Protein AF-D7IIS0-F1 (afdb_monomer)

Nearest PDB structures (foldseek):
  1trr-assembly1_A  TM=5.572E-01  e=1.998E+00  Escherichia coli
  4yif-assembly2_D  TM=3.523E-01  e=2.969E+00  Mycobacterium tuberculosis H37Rv
  1lnw-assembly2_C  TM=5.924E-01  e=9.743E+00  Pseudomonas aeruginosa

Sequence (85 aa):
MKYSKKKYNYYSDDERMSYIREYLSSPESKSEFCKRHGFCAKLLTYWLNKYQIEDKDMGRSSKPVNSDAIDSSISELQKELSLLR

Solvent-accessible surface area (backbone atoms only — not comparable to full-atom values): 5431 Å² total; per-residue (Å²): 136,83,83,75,74,75,83,87,58,97,63,55,73,67,56,51,53,49,53,52,54,49,52,72,71,44,93,60,52,65,64,57,49,20,63,75,73,74,50,57,53,67,59,53,51,49,50,30,59,74,70,72,46,84,55,75,77,63,67,74,71,60,74,75,83,63,61,73,62,50,55,51,54,52,53,52,53,53,51,55,59,62,74,75,111

Foldseek 3Di:
DDPPPPPPDPDDPVRLVVLLVCQVVDPDDLCVSCVVVVHDSVVNVVSCVVVVHDDPVVVVPCPPDDPPPVVVVVVVVVVVVVVVD

Structure (mmCIF, N/CA/C/O backbone):
data_AF-D7IIS0-F1
#
_entry.id   AF-D7IIS0-F1
#
loop_
_atom_site.group_PDB
_atom_site.id
_atom_site.type_symbol
_atom_site.label_atom_id
_atom_site.label_alt_id
_atom_site.label_comp_id
_atom_site.label_asym_id
_atom_site.label_entity_id
_atom_site.label_seq_id
_atom_site.pdbx_PDB_ins_code
_atom_site.Cartn_x
_atom_site.Cartn_y
_atom_site.Cartn_z
_atom_site.occupancy
_atom_site.B_iso_or_equiv
_atom_site.auth_seq_id
_atom_site.auth_comp_id
_atom_site.auth_asym_id
_atom_site.auth_atom_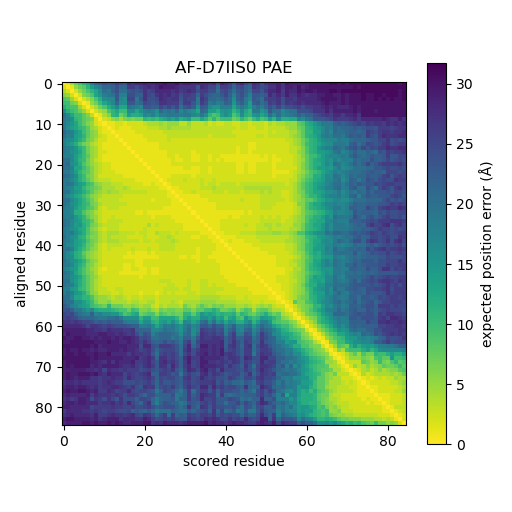id
_atom_site.pdbx_PDB_model_num
ATOM 1 N N . MET A 1 1 ? -14.781 5.501 37.410 1.00 41.25 1 MET A N 1
ATOM 2 C CA . MET A 1 1 ? -14.667 6.166 36.094 1.00 41.25 1 MET A CA 1
ATOM 3 C C . MET A 1 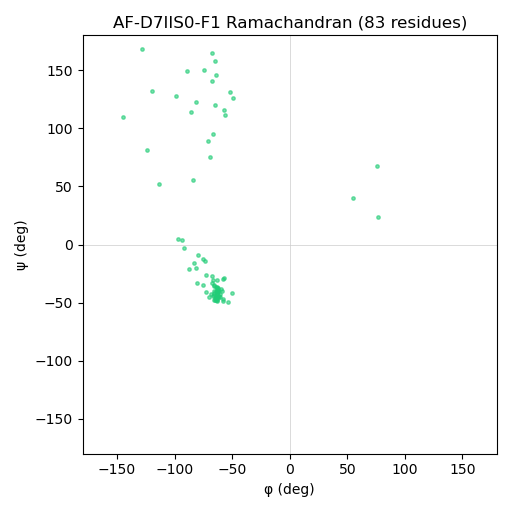1 ? -13.893 5.239 35.153 1.00 41.25 1 MET A C 1
ATOM 5 O O . MET A 1 1 ? -12.684 5.127 35.297 1.00 41.25 1 MET A O 1
ATOM 9 N N . LYS A 1 2 ? -14.558 4.465 34.281 1.00 43.41 2 LYS A N 1
ATOM 10 C CA . LYS A 1 2 ? -13.853 3.609 33.308 1.00 43.41 2 LYS A CA 1
ATOM 11 C C . LYS A 1 2 ? -13.532 4.458 32.080 1.00 43.41 2 LYS A C 1
ATOM 13 O O . LYS A 1 2 ? -14.442 4.925 31.406 1.00 43.41 2 LYS A O 1
ATOM 18 N N . TYR A 1 3 ? -12.249 4.695 31.820 1.00 44.44 3 TYR A N 1
ATOM 19 C CA . TYR A 1 3 ? -11.797 5.392 30.620 1.00 44.44 3 TYR A CA 1
ATOM 20 C C . TYR A 1 3 ? -12.007 4.485 29.404 1.00 44.44 3 TYR A C 1
ATOM 22 O O . TYR A 1 3 ? -11.130 3.709 29.028 1.00 44.44 3 TYR A O 1
ATOM 30 N N . SER A 1 4 ? -13.185 4.561 28.789 1.00 56.53 4 SER A N 1
ATOM 31 C CA . SER A 1 4 ? -13.435 3.981 27.473 1.00 56.53 4 SER A CA 1
ATOM 32 C C . SER A 1 4 ? -12.599 4.763 26.463 1.00 56.53 4 SER A C 1
ATOM 34 O O . SER A 1 4 ? -12.994 5.842 26.020 1.00 56.53 4 SER A O 1
ATOM 36 N N . LYS A 1 5 ? -11.396 4.270 26.143 1.00 52.81 5 LYS A N 1
ATOM 37 C CA . LYS A 1 5 ? -10.561 4.838 25.078 1.00 52.81 5 LYS A CA 1
ATOM 38 C C . LYS A 1 5 ? -11.393 4.837 23.794 1.00 52.81 5 LYS A C 1
ATOM 40 O O . LYS A 1 5 ? -11.748 3.777 23.283 1.00 52.81 5 LYS A O 1
ATOM 45 N N . LYS A 1 6 ? -11.761 6.031 23.327 1.00 47.94 6 LYS A N 1
ATOM 46 C CA . LYS A 1 6 ? -12.508 6.250 22.084 1.00 47.94 6 LYS A CA 1
ATOM 47 C C . LYS A 1 6 ? -11.830 5.457 20.958 1.00 47.94 6 LYS A C 1
ATOM 49 O O . LYS A 1 6 ? -10.622 5.594 20.764 1.00 47.94 6 LYS A O 1
ATOM 54 N N . LYS A 1 7 ? -12.589 4.615 20.245 1.00 53.88 7 LYS A N 1
ATOM 55 C CA . LYS A 1 7 ? -12.106 3.834 19.095 1.00 53.88 7 LYS A CA 1
ATOM 56 C C . LYS A 1 7 ? -11.813 4.772 17.917 1.00 53.88 7 LYS A C 1
ATOM 58 O O . LYS A 1 7 ? -12.588 4.857 16.976 1.0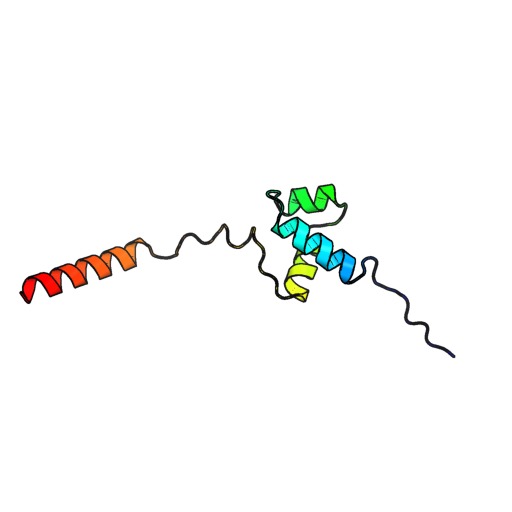0 53.88 7 LYS A O 1
ATOM 63 N N . TYR A 1 8 ? -10.710 5.511 17.973 1.00 53.09 8 TYR A N 1
ATOM 64 C CA . TYR A 1 8 ? -10.245 6.360 16.872 1.00 53.09 8 TYR A CA 1
ATOM 65 C C . TYR A 1 8 ? -9.426 5.554 15.861 1.00 53.09 8 TYR A C 1
ATOM 67 O O . TYR A 1 8 ? -8.275 5.869 15.583 1.00 53.09 8 TYR A O 1
ATOM 75 N N . ASN A 1 9 ? -10.006 4.483 15.327 1.00 60.12 9 ASN A N 1
ATOM 76 C CA . ASN A 1 9 ? -9.461 3.829 14.146 1.00 60.12 9 ASN A CA 1
ATOM 77 C C . ASN A 1 9 ? -10.607 3.303 13.294 1.00 60.12 9 ASN A C 1
ATOM 79 O O . ASN A 1 9 ? -11.299 2.374 13.694 1.00 60.12 9 ASN A O 1
ATOM 83 N N . TYR A 1 10 ? -10.796 3.943 12.139 1.00 79.25 10 TYR A N 1
ATOM 84 C CA . TYR A 1 10 ? -11.808 3.572 11.151 1.00 79.25 10 TYR A CA 1
ATOM 85 C C . TYR A 1 10 ? -11.498 2.216 10.495 1.00 79.25 10 TYR A C 1
ATOM 87 O O . TYR A 1 10 ? -12.417 1.512 10.109 1.00 79.25 10 TYR A O 1
ATOM 95 N N . TYR A 1 11 ? -10.215 1.835 10.442 1.00 87.50 11 TYR A N 1
ATOM 96 C CA . TYR A 1 11 ? -9.743 0.547 9.928 1.00 87.50 11 TYR A CA 1
ATOM 97 C C . TYR A 1 11 ? -9.005 -0.231 11.020 1.00 87.50 11 TYR A C 1
ATOM 99 O O . TYR A 1 11 ? -8.114 0.328 11.678 1.00 87.50 11 TYR A O 1
ATOM 107 N N . SER A 1 12 ? -9.350 -1.505 11.185 1.00 90.94 12 SER A N 1
ATOM 108 C CA . SER A 1 12 ? -8.616 -2.505 11.966 1.00 90.94 12 SER A CA 1
ATOM 109 C C . SER A 1 12 ? -7.264 -2.840 11.327 1.00 90.94 12 SER A C 1
ATOM 111 O O . SER A 1 12 ? -7.004 -2.500 10.173 1.00 90.94 12 SER A O 1
ATOM 113 N N . ASP A 1 13 ? -6.370 -3.481 12.080 1.00 90.56 13 ASP A N 1
ATOM 114 C CA . ASP A 1 13 ? -5.066 -3.876 11.536 1.00 90.56 13 ASP A CA 1
ATOM 115 C C . ASP A 1 13 ? -5.211 -4.938 10.429 1.00 90.56 13 ASP A C 1
ATOM 117 O O . ASP A 1 13 ? -4.506 -4.852 9.425 1.00 90.56 13 ASP A O 1
ATOM 121 N N . ASP A 1 14 ? -6.183 -5.851 10.537 1.00 92.25 14 ASP A N 1
ATOM 122 C CA . ASP A 1 14 ? -6.464 -6.863 9.508 1.00 92.25 14 ASP A CA 1
ATOM 123 C C . ASP A 1 14 ? -6.966 -6.247 8.197 1.00 92.25 14 ASP A C 1
ATOM 125 O O . ASP A 1 14 ? -6.522 -6.637 7.113 1.00 92.25 14 ASP A O 1
ATOM 129 N N . GLU A 1 15 ? -7.844 -5.242 8.273 1.00 94.06 15 GLU A N 1
ATOM 130 C CA . GLU A 1 15 ? -8.305 -4.507 7.089 1.00 94.06 15 GLU A CA 1
ATOM 131 C C . GLU A 1 15 ? -7.137 -3.801 6.400 1.00 94.06 15 GLU A C 1
ATOM 133 O O . GLU A 1 15 ? -6.959 -3.926 5.190 1.00 94.06 15 GLU A O 1
ATOM 138 N N . ARG A 1 16 ? -6.281 -3.116 7.168 1.00 94.31 16 ARG A N 1
ATOM 139 C CA . ARG A 1 16 ? -5.098 -2.442 6.609 1.00 94.31 16 ARG A CA 1
ATOM 140 C C . ARG A 1 16 ? -4.157 -3.425 5.928 1.00 94.31 16 ARG A C 1
ATOM 142 O O . ARG A 1 16 ? -3.696 -3.150 4.824 1.00 94.31 16 ARG A O 1
ATOM 149 N N . MET A 1 17 ? -3.881 -4.562 6.567 1.00 95.88 17 MET A N 1
ATOM 150 C CA . MET A 1 17 ? -3.017 -5.594 5.993 1.00 95.88 17 MET A CA 1
ATOM 151 C C . MET A 1 17 ? -3.622 -6.204 4.729 1.00 95.88 17 MET A C 1
ATOM 153 O O . MET A 1 17 ? -2.888 -6.476 3.780 1.00 95.88 17 MET A O 1
ATOM 157 N N . SER A 1 18 ? -4.945 -6.371 4.687 1.00 96.62 18 SER A N 1
ATOM 158 C CA . SER A 1 18 ? -5.655 -6.846 3.496 1.00 96.62 18 SER A CA 1
ATOM 159 C C . SER A 1 18 ? -5.504 -5.863 2.334 1.00 96.62 18 SER A C 1
ATOM 161 O O . SER A 1 18 ? -5.058 -6.266 1.259 1.00 96.62 18 SER A O 1
ATOM 163 N N . TYR A 1 19 ? -5.742 -4.566 2.566 1.00 96.19 19 TYR A N 1
ATOM 164 C CA . TYR A 1 19 ? -5.558 -3.537 1.536 1.00 96.19 19 TYR A CA 1
ATOM 165 C C . TYR A 1 19 ? -4.109 -3.427 1.058 1.00 96.19 19 TYR A C 1
ATOM 167 O O . TYR A 1 19 ? -3.877 -3.269 -0.1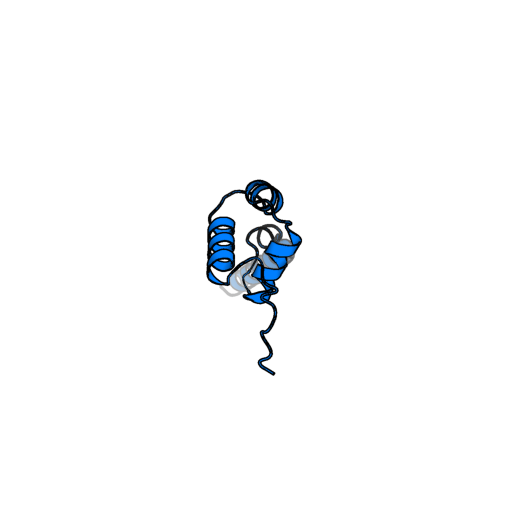37 1.00 96.19 19 TYR A O 1
ATOM 175 N N . ILE A 1 20 ? -3.123 -3.531 1.956 1.00 95.94 20 ILE A N 1
ATOM 176 C CA . ILE A 1 20 ? -1.707 -3.499 1.566 1.00 95.94 20 ILE A CA 1
ATOM 177 C C . ILE A 1 20 ? -1.363 -4.687 0.662 1.00 95.94 20 ILE A C 1
ATOM 179 O O . ILE A 1 20 ? -0.756 -4.497 -0.389 1.00 95.94 20 ILE A O 1
ATOM 183 N N . ARG A 1 21 ? -1.763 -5.910 1.031 1.00 96.56 21 ARG A N 1
ATOM 184 C CA . ARG A 1 21 ? -1.484 -7.109 0.222 1.00 96.56 21 ARG A CA 1
ATOM 185 C C . ARG A 1 21 ? -2.161 -7.045 -1.144 1.00 96.56 21 ARG A C 1
ATOM 187 O O . ARG A 1 21 ? -1.533 -7.388 -2.145 1.00 96.56 21 ARG A O 1
ATOM 194 N N . GLU A 1 22 ? -3.410 -6.585 -1.192 1.00 97.00 22 GLU A N 1
ATOM 195 C CA . GLU A 1 22 ? -4.133 -6.400 -2.452 1.00 97.00 22 GLU A CA 1
ATOM 196 C C . GLU A 1 22 ? -3.458 -5.331 -3.322 1.00 97.00 22 GLU A C 1
ATOM 198 O O . GLU A 1 22 ? -3.232 -5.568 -4.506 1.00 97.00 22 GLU A O 1
ATOM 203 N N . TYR A 1 23 ? -3.048 -4.197 -2.740 1.00 95.69 23 TYR A N 1
ATOM 204 C CA . TYR A 1 23 ? -2.310 -3.152 -3.454 1.00 95.69 23 TYR A CA 1
ATOM 205 C C . TYR A 1 23 ? -1.012 -3.682 -4.071 1.00 95.69 23 TYR A C 1
ATOM 207 O O . TYR A 1 23 ? -0.745 -3.423 -5.245 1.00 95.69 23 TYR A O 1
ATOM 215 N N . LEU A 1 24 ? -0.219 -4.436 -3.302 1.00 93.81 24 LEU A N 1
ATOM 216 C CA . LEU A 1 24 ? 1.049 -5.003 -3.768 1.00 93.81 24 LEU A CA 1
ATOM 217 C C . LEU A 1 24 ? 0.863 -6.070 -4.855 1.00 93.81 24 LEU A C 1
ATOM 219 O O . LEU A 1 24 ? 1.725 -6.206 -5.718 1.00 93.81 24 LEU A O 1
ATOM 223 N N . SER A 1 25 ? -0.260 -6.792 -4.830 1.00 94.12 25 SER A N 1
ATOM 224 C CA . SER A 1 25 ? -0.584 -7.840 -5.810 1.00 94.12 25 SER A CA 1
ATOM 225 C C . SER A 1 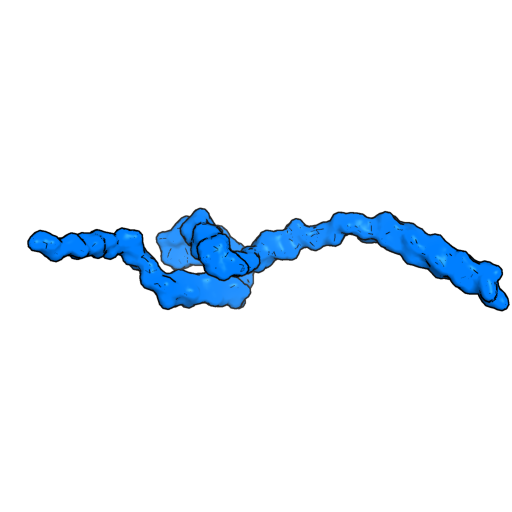25 ? -1.292 -7.304 -7.059 1.00 94.12 25 SER A C 1
ATOM 227 O O . SER A 1 25 ? -1.297 -7.958 -8.099 1.00 94.12 25 SER A O 1
ATOM 229 N N . SER A 1 26 ? -1.914 -6.127 -6.967 1.00 93.00 26 SER A N 1
ATOM 230 C CA . SER A 1 26 ? -2.606 -5.479 -8.081 1.00 93.00 26 SER A CA 1
ATOM 231 C C . SER A 1 26 ? -1.600 -4.883 -9.082 1.00 93.00 26 SER A C 1
ATOM 233 O O . SER A 1 26 ? -0.522 -4.451 -8.678 1.00 93.00 26 SER A O 1
ATOM 235 N N . PRO A 1 27 ? -1.911 -4.793 -10.386 1.00 91.12 27 PRO A N 1
ATOM 236 C CA . PRO A 1 27 ? -1.134 -3.992 -11.335 1.00 91.12 27 PRO A CA 1
ATOM 237 C C . PRO A 1 27 ? -1.462 -2.489 -11.269 1.00 91.12 27 PRO A C 1
ATOM 239 O O . PRO A 1 27 ? -0.767 -1.695 -11.897 1.00 91.12 27 PRO A O 1
ATOM 242 N N . GLU A 1 28 ? -2.506 -2.094 -10.533 1.00 93.00 28 GLU A N 1
ATOM 243 C CA . GLU A 1 28 ? -2.970 -0.704 -10.447 1.00 93.00 28 GLU A CA 1
ATOM 244 C C . GLU A 1 28 ? -1.925 0.208 -9.804 1.00 93.00 28 GLU A C 1
ATOM 246 O O . GLU A 1 28 ? -1.232 -0.188 -8.857 1.00 93.00 28 GLU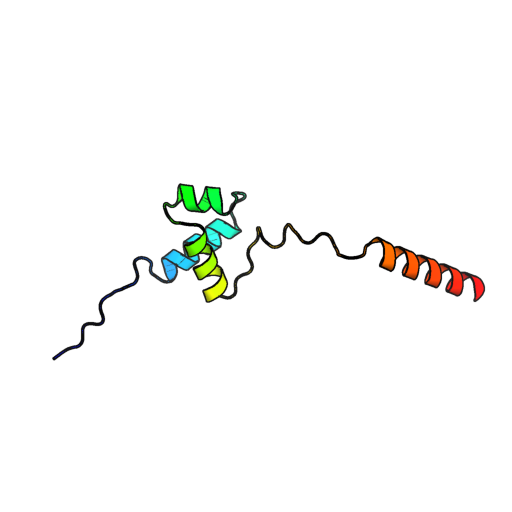 A O 1
ATOM 251 N N . SER A 1 29 ? -1.874 1.458 -10.265 1.00 92.06 29 SER A N 1
ATOM 252 C CA . SER A 1 29 ? -1.128 2.503 -9.569 1.00 92.06 29 SER A CA 1
ATOM 253 C C . SER A 1 29 ? -1.737 2.782 -8.194 1.00 92.06 29 SER A C 1
ATOM 255 O O . SER A 1 29 ? -2.935 2.579 -7.959 1.00 92.06 29 SER A O 1
ATOM 257 N N . LYS A 1 30 ? -0.941 3.346 -7.280 1.00 92.69 30 LYS A N 1
ATOM 258 C CA . LYS A 1 30 ? -1.437 3.779 -5.963 1.00 92.69 30 LYS A CA 1
ATOM 259 C C . LYS A 1 30 ? -2.697 4.646 -6.041 1.00 92.69 30 LYS A C 1
ATOM 261 O O . LYS A 1 30 ? -3.608 4.475 -5.234 1.00 92.69 30 LYS A O 1
ATOM 266 N N . SER A 1 31 ? -2.754 5.575 -6.997 1.00 92.06 31 SER A N 1
ATOM 267 C CA . SER A 1 31 ? -3.889 6.493 -7.169 1.00 92.06 31 SER A CA 1
ATOM 268 C C . SER A 1 31 ? -5.174 5.752 -7.552 1.00 92.06 31 SER A C 1
ATOM 270 O O . SER A 1 31 ? -6.216 5.962 -6.930 1.00 92.06 31 SER A O 1
ATOM 272 N N . GLU A 1 32 ? -5.092 4.850 -8.533 1.00 95.00 32 GLU A N 1
ATOM 273 C CA . GLU A 1 32 ? -6.230 4.055 -9.014 1.00 95.00 32 GLU A CA 1
ATOM 274 C C . GLU A 1 32 ? -6.760 3.121 -7.927 1.00 95.00 32 GLU A C 1
ATOM 276 O O . GLU A 1 32 ? -7.961 3.122 -7.654 1.00 95.00 32 GLU A O 1
ATOM 281 N N . PHE A 1 33 ? -5.858 2.413 -7.239 1.00 95.81 33 PHE A N 1
ATOM 282 C CA . PHE A 1 33 ? -6.206 1.524 -6.133 1.00 95.81 33 PHE A CA 1
ATOM 283 C C . PHE A 1 33 ? -6.943 2.273 -5.013 1.00 95.81 33 PHE A C 1
ATOM 285 O O . PHE A 1 33 ? -8.017 1.873 -4.566 1.00 95.81 33 PHE A O 1
ATOM 292 N N . CYS A 1 34 ? -6.397 3.417 -4.597 1.00 94.25 34 CYS A N 1
ATOM 293 C CA . CYS A 1 34 ? -6.988 4.269 -3.569 1.00 94.25 34 CYS A CA 1
ATOM 294 C C . CYS A 1 34 ? -8.371 4.803 -3.984 1.00 94.25 34 CYS A C 1
ATOM 296 O O . CYS A 1 34 ? -9.305 4.797 -3.183 1.00 94.25 34 CYS A O 1
ATOM 298 N N . LYS A 1 35 ? -8.530 5.208 -5.253 1.00 94.94 35 LYS A N 1
ATOM 299 C CA . LYS A 1 35 ? -9.812 5.667 -5.808 1.00 94.94 35 LYS A CA 1
ATOM 300 C C . LYS A 1 35 ? -10.864 4.555 -5.814 1.00 94.94 35 LYS A C 1
ATOM 302 O O . LYS A 1 35 ? -12.015 4.833 -5.487 1.00 94.94 35 LYS A O 1
ATOM 307 N N . ARG A 1 36 ? -10.478 3.319 -6.151 1.00 96.38 36 ARG A N 1
ATOM 308 C CA . ARG A 1 36 ? -11.366 2.144 -6.151 1.00 96.38 36 ARG A CA 1
ATOM 309 C C . ARG A 1 36 ? -11.850 1.779 -4.747 1.00 96.38 36 ARG A C 1
ATOM 311 O O . ARG A 1 36 ? -13.020 1.454 -4.582 1.00 96.38 36 ARG A O 1
ATOM 318 N N . HIS A 1 37 ? -10.975 1.876 -3.748 1.00 92.88 37 HIS A N 1
ATOM 319 C CA . HIS A 1 37 ? -11.277 1.523 -2.353 1.00 92.88 37 HIS A CA 1
ATOM 320 C C . HIS A 1 37 ? -11.794 2.684 -1.490 1.00 92.88 37 HIS A C 1
ATOM 322 O O . HIS A 1 37 ? -12.139 2.489 -0.328 1.00 92.88 37 HIS A O 1
ATOM 328 N N . GLY A 1 38 ? -11.872 3.899 -2.036 1.00 92.12 38 GLY A N 1
ATOM 329 C CA . GLY A 1 38 ? -12.487 5.041 -1.355 1.00 92.12 38 GLY A CA 1
ATOM 330 C C . GLY A 1 38 ? -11.630 5.682 -0.257 1.00 92.12 38 GLY A C 1
ATOM 331 O O . GLY A 1 38 ? -12.169 6.345 0.629 1.00 92.12 38 GLY A O 1
ATOM 332 N N . PHE A 1 39 ? -10.303 5.535 -0.304 1.00 93.50 39 PHE A N 1
ATOM 333 C CA . PHE A 1 39 ? -9.386 6.240 0.599 1.00 93.50 39 PHE A CA 1
ATOM 334 C C . PHE A 1 39 ? -8.280 6.972 -0.161 1.00 93.50 39 PHE A C 1
ATOM 336 O O . PHE A 1 39 ? -8.112 6.815 -1.361 1.00 93.50 39 PHE A O 1
ATOM 343 N N . CYS A 1 40 ? -7.528 7.837 0.521 1.00 91.12 40 CYS A N 1
ATOM 344 C CA . CYS A 1 40 ? -6.486 8.633 -0.121 1.00 91.12 40 CYS A CA 1
ATOM 345 C C . CYS A 1 40 ? -5.129 7.911 -0.141 1.00 91.12 40 CYS A C 1
ATOM 347 O O . CYS A 1 40 ? -4.763 7.210 0.803 1.00 91.12 40 CYS A O 1
ATOM 349 N N . ALA A 1 41 ? -4.314 8.181 -1.164 1.00 92.56 41 ALA A N 1
ATOM 350 C CA . ALA A 1 41 ? -2.961 7.628 -1.282 1.00 92.56 41 ALA A CA 1
ATOM 351 C C . ALA A 1 41 ? -2.055 7.945 -0.079 1.00 92.56 41 ALA A C 1
ATOM 353 O O . ALA A 1 41 ? -1.179 7.155 0.261 1.00 92.56 41 ALA A O 1
ATOM 354 N N . LYS A 1 42 ? -2.285 9.074 0.608 1.00 93.25 42 LYS A N 1
ATOM 355 C CA . LYS A 1 42 ? -1.567 9.425 1.845 1.00 93.25 42 LYS A CA 1
ATOM 356 C C . LYS A 1 42 ? -1.826 8.419 2.966 1.00 93.25 42 LYS A C 1
ATOM 358 O O . LYS A 1 42 ? -0.903 8.105 3.710 1.00 93.25 42 LYS A O 1
ATOM 363 N N . LEU A 1 43 ? -3.054 7.910 3.072 1.00 94.00 43 LEU A N 1
ATOM 364 C CA . LEU A 1 43 ? -3.415 6.917 4.079 1.00 94.00 43 LEU A CA 1
ATOM 365 C C . LEU A 1 43 ? -2.727 5.576 3.800 1.00 94.00 43 LEU A C 1
ATOM 367 O O . LEU A 1 43 ? -2.159 4.986 4.715 1.00 94.00 43 LEU A O 1
ATOM 371 N N . LEU A 1 44 ? -2.693 5.151 2.535 1.00 94.31 44 LEU A N 1
ATOM 372 C CA . LEU A 1 44 ? -1.978 3.939 2.133 1.00 94.31 44 LEU A CA 1
ATOM 373 C C . LEU A 1 44 ? -0.471 4.056 2.371 1.00 94.31 44 LEU A C 1
ATOM 375 O O . LEU A 1 44 ? 0.124 3.164 2.963 1.00 94.31 44 LEU A O 1
ATOM 379 N N . THR A 1 45 ? 0.137 5.183 1.990 1.00 94.56 45 THR A N 1
ATOM 380 C CA . THR A 1 45 ? 1.552 5.467 2.278 1.00 94.56 45 THR A CA 1
ATOM 381 C C . THR A 1 45 ? 1.832 5.455 3.782 1.00 94.56 45 THR A C 1
ATOM 383 O O . THR A 1 45 ? 2.844 4.913 4.214 1.00 94.56 45 THR A O 1
ATOM 386 N N . TYR A 1 46 ? 0.931 6.005 4.601 1.00 94.06 46 TYR A N 1
ATOM 387 C CA . TYR A 1 46 ? 1.059 5.935 6.055 1.00 94.06 46 TYR A CA 1
ATOM 388 C C . TYR A 1 46 ? 1.056 4.488 6.563 1.00 94.06 46 TYR A C 1
ATOM 390 O O . TYR A 1 46 ? 1.878 4.151 7.412 1.00 94.06 46 TYR A O 1
ATOM 398 N N . TRP A 1 47 ? 0.179 3.623 6.044 1.00 95.00 47 TRP A N 1
ATOM 399 C CA . TRP A 1 47 ? 0.181 2.206 6.411 1.00 95.00 47 TRP A CA 1
ATOM 400 C C . TRP A 1 47 ? 1.466 1.506 5.971 1.00 95.00 47 TRP A C 1
ATOM 402 O O . TRP A 1 47 ? 2.095 0.864 6.805 1.00 95.00 47 TRP A O 1
ATOM 412 N N . LEU A 1 48 ? 1.899 1.686 4.721 1.00 94.44 48 LEU A N 1
ATOM 413 C CA . LEU A 1 48 ? 3.154 1.119 4.215 1.00 94.44 48 LEU A CA 1
ATOM 414 C C . LEU A 1 48 ? 4.342 1.509 5.108 1.00 94.44 48 LEU A C 1
ATOM 416 O O . LEU A 1 48 ? 5.047 0.634 5.601 1.00 94.44 48 LEU A O 1
ATOM 420 N N . ASN A 1 49 ? 4.482 2.796 5.439 1.00 93.56 49 ASN A N 1
ATOM 421 C CA . ASN A 1 49 ? 5.536 3.283 6.335 1.00 93.56 49 ASN A CA 1
ATOM 422 C C . ASN A 1 49 ? 5.412 2.714 7.753 1.00 93.56 49 ASN A C 1
ATOM 424 O O . ASN A 1 49 ? 6.407 2.314 8.353 1.00 93.56 49 ASN A O 1
ATOM 428 N N . LYS A 1 50 ? 4.191 2.664 8.300 1.00 93.25 50 LYS A N 1
ATOM 429 C CA . LYS A 1 50 ? 3.926 2.131 9.642 1.00 93.25 50 LYS A CA 1
ATOM 430 C C . LYS A 1 50 ? 4.354 0.669 9.768 1.00 93.25 50 LYS A C 1
ATOM 432 O O . LYS A 1 50 ? 4.865 0.288 10.818 1.00 93.25 50 LYS A O 1
ATOM 437 N N . TYR A 1 51 ? 4.138 -0.127 8.724 1.00 94.06 51 TYR A N 1
ATOM 438 C CA . TYR A 1 51 ? 4.526 -1.537 8.683 1.00 94.06 51 TYR A CA 1
ATOM 439 C C . TYR A 1 51 ? 5.908 -1.769 8.046 1.00 94.06 51 TYR A C 1
ATOM 441 O O . TYR A 1 51 ? 6.313 -2.919 7.928 1.00 94.06 51 TYR A O 1
ATOM 449 N N . GLN A 1 52 ? 6.637 -0.705 7.678 1.00 92.81 52 GLN A N 1
ATOM 450 C CA . GLN A 1 52 ? 7.954 -0.759 7.021 1.00 92.81 52 GLN A CA 1
ATOM 451 C C . GLN A 1 52 ? 7.950 -1.601 5.733 1.00 92.81 52 GLN A C 1
ATOM 453 O O . GL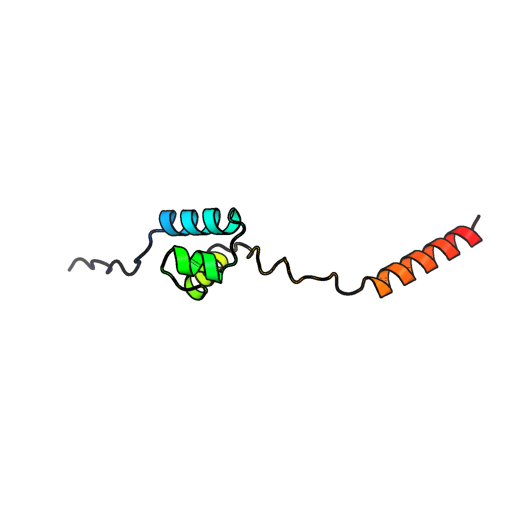N A 1 52 ? 8.867 -2.369 5.462 1.00 92.81 52 GLN A O 1
ATOM 458 N N . ILE A 1 53 ? 6.883 -1.469 4.949 1.00 92.38 53 ILE A N 1
ATOM 459 C CA . ILE A 1 53 ? 6.689 -2.177 3.686 1.00 92.38 53 ILE A CA 1
ATOM 460 C C . ILE A 1 53 ? 7.067 -1.238 2.545 1.00 92.38 53 ILE A C 1
ATOM 462 O O . ILE A 1 53 ? 6.558 -0.118 2.464 1.00 92.38 53 ILE A O 1
ATOM 466 N N . GLU A 1 54 ? 7.938 -1.704 1.652 1.00 91.25 54 GLU A N 1
ATOM 467 C CA . GLU A 1 54 ? 8.331 -0.939 0.473 1.00 91.25 54 GLU A CA 1
ATOM 468 C C . GLU A 1 54 ? 7.172 -0.775 -0.510 1.00 91.25 54 GLU A C 1
ATOM 470 O O . GLU A 1 54 ? 6.370 -1.679 -0.756 1.00 91.25 54 GLU A O 1
ATOM 475 N N . ASP A 1 55 ? 7.095 0.414 -1.095 1.00 88.94 55 ASP A N 1
ATOM 476 C CA . ASP A 1 55 ? 6.112 0.714 -2.117 1.00 88.94 55 ASP A CA 1
ATOM 477 C C . ASP A 1 55 ? 6.576 0.197 -3.484 1.00 88.94 55 ASP A C 1
ATOM 479 O O . ASP A 1 55 ? 7.612 0.617 -4.006 1.00 88.94 55 ASP A O 1
ATOM 483 N N . LYS A 1 56 ? 5.760 -0.667 -4.100 1.00 84.12 56 LYS A N 1
ATOM 484 C CA . LYS A 1 56 ? 6.021 -1.229 -5.434 1.00 84.12 56 LYS A CA 1
ATOM 485 C C . LYS A 1 56 ? 6.181 -0.148 -6.517 1.00 84.12 56 LYS A C 1
ATOM 487 O O . LYS A 1 56 ? 6.905 -0.358 -7.488 1.00 84.12 56 LYS A O 1
ATOM 492 N N . ASP A 1 57 ? 5.520 1.002 -6.351 1.00 75.50 57 ASP A N 1
ATOM 493 C CA . ASP A 1 57 ? 5.582 2.116 -7.304 1.00 75.50 57 ASP A CA 1
ATOM 494 C C . ASP A 1 57 ? 6.853 2.963 -7.098 1.00 75.50 57 ASP A C 1
ATOM 496 O O . ASP A 1 57 ? 7.300 3.642 -8.022 1.00 75.50 57 ASP A O 1
ATOM 500 N N . MET A 1 58 ? 7.485 2.884 -5.921 1.00 66.38 58 MET A N 1
ATOM 501 C CA . MET A 1 58 ? 8.720 3.605 -5.593 1.00 66.38 58 MET A CA 1
ATOM 502 C C . MET A 1 58 ? 9.958 2.895 -6.167 1.00 66.38 58 MET A C 1
ATOM 504 O O . MET A 1 58 ? 10.878 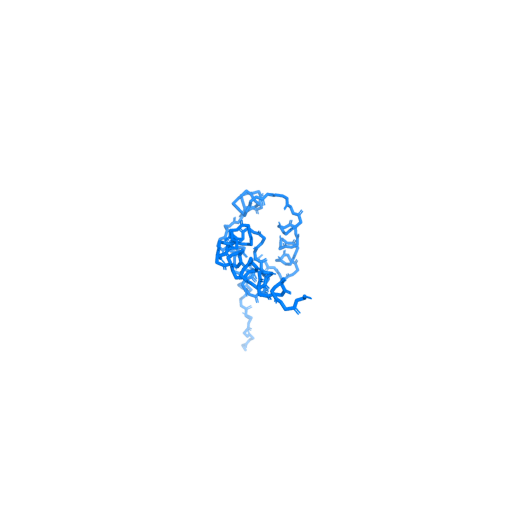3.557 -6.643 1.00 66.38 58 MET A O 1
ATOM 508 N N . GLY A 1 59 ? 9.938 1.558 -6.240 1.00 54.56 59 GLY A N 1
ATOM 509 C CA . GLY A 1 59 ? 10.997 0.745 -6.858 1.00 54.56 59 GLY A CA 1
ATOM 510 C C . GLY A 1 59 ? 11.041 0.781 -8.393 1.00 54.56 59 GLY A C 1
ATOM 511 O O . GLY A 1 59 ? 12.045 0.400 -8.990 1.00 54.56 59 GLY A O 1
ATOM 512 N N . ARG A 1 60 ? 9.991 1.281 -9.065 1.00 53.22 60 ARG A N 1
ATOM 513 C CA . ARG A 1 60 ? 9.985 1.451 -10.534 1.00 53.22 60 ARG A CA 1
ATOM 514 C C . ARG A 1 60 ? 10.808 2.648 -11.015 1.00 53.22 60 ARG A C 1
ATOM 516 O O . ARG A 1 60 ? 11.091 2.745 -12.206 1.00 53.22 60 ARG A O 1
ATOM 523 N N . SER A 1 61 ? 11.213 3.539 -10.108 1.00 50.75 61 SER A N 1
ATOM 524 C CA . SER A 1 61 ? 12.051 4.702 -10.408 1.00 50.75 61 SER A CA 1
ATOM 525 C C . SER A 1 61 ? 13.429 4.594 -9.758 1.00 50.75 61 SER A C 1
ATOM 527 O O . SER A 1 61 ? 13.905 5.534 -9.128 1.00 50.75 61 SER A O 1
ATOM 529 N N . SER A 1 62 ? 14.105 3.474 -9.981 1.00 46.28 62 SER A N 1
ATOM 530 C CA . SER A 1 62 ? 15.554 3.401 -9.828 1.00 46.28 62 SER A CA 1
ATOM 531 C C . SER A 1 62 ? 16.128 2.907 -11.145 1.00 46.28 62 SER A C 1
ATOM 533 O O . SER A 1 62 ? 16.425 1.727 -11.311 1.00 46.28 62 SER A O 1
ATOM 535 N N . LYS A 1 63 ? 16.283 3.821 -12.115 1.00 51.16 63 LYS A N 1
ATOM 536 C CA . LYS A 1 63 ? 17.352 3.633 -13.104 1.00 51.16 63 LYS A CA 1
ATOM 537 C C . LYS A 1 63 ? 18.631 3.403 -12.290 1.00 51.16 63 LYS A C 1
ATOM 539 O O . LYS A 1 63 ? 18.851 4.185 -11.361 1.00 51.16 63 LYS A O 1
ATOM 544 N N . PRO A 1 64 ? 19.442 2.373 -12.572 1.00 49.19 64 PRO A N 1
ATOM 545 C CA . PRO A 1 64 ? 20.725 2.245 -11.905 1.00 49.19 64 PRO A CA 1
ATOM 546 C C . PRO A 1 64 ? 21.508 3.530 -12.178 1.00 49.19 64 PRO A C 1
ATOM 548 O O . PRO A 1 64 ? 21.778 3.895 -13.322 1.00 49.19 64 PRO A O 1
ATOM 551 N N . VAL A 1 65 ? 21.775 4.273 -11.111 1.00 54.12 65 VAL A N 1
ATO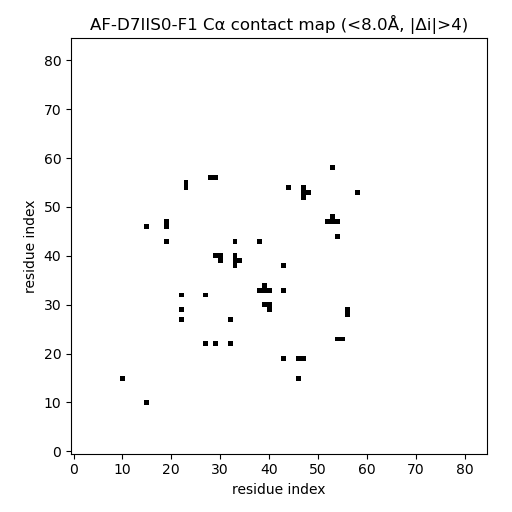M 552 C CA . VAL A 1 65 ? 22.679 5.416 -11.136 1.00 54.12 65 VAL A CA 1
ATOM 553 C C . VAL A 1 65 ? 24.056 4.824 -11.458 1.00 54.12 65 VAL A C 1
ATOM 555 O O . VAL A 1 65 ? 24.516 3.965 -10.713 1.00 54.12 65 VAL A O 1
ATOM 558 N N . ASN A 1 66 ? 24.668 5.248 -12.570 1.00 55.25 66 ASN A N 1
ATOM 559 C CA . ASN A 1 66 ? 25.963 4.798 -13.117 1.00 55.25 66 ASN A CA 1
ATOM 560 C C . ASN A 1 66 ? 26.021 3.427 -13.825 1.00 55.25 66 ASN A C 1
ATOM 562 O O . ASN A 1 66 ? 26.761 2.547 -13.398 1.00 55.25 66 ASN A O 1
ATOM 566 N N . SER A 1 67 ? 25.369 3.277 -14.984 1.00 56.66 67 SER A N 1
ATOM 567 C CA . SER A 1 67 ? 25.793 2.240 -15.952 1.00 56.66 67 SER A CA 1
ATOM 568 C C . SER A 1 67 ? 27.148 2.604 -16.584 1.00 56.66 67 SER A C 1
ATOM 570 O O . SER A 1 67 ? 28.072 1.798 -16.586 1.00 56.66 67 SER A O 1
ATOM 572 N N . ASP A 1 68 ? 27.320 3.863 -17.002 1.00 59.53 68 ASP A N 1
ATOM 573 C CA . ASP A 1 68 ? 28.468 4.276 -17.827 1.00 59.53 68 ASP A CA 1
ATOM 574 C C . ASP A 1 68 ? 29.827 4.212 -17.098 1.00 59.53 68 ASP A C 1
ATOM 576 O O . ASP A 1 68 ? 30.861 3.906 -17.699 1.00 59.53 68 ASP A O 1
ATOM 580 N N . ALA A 1 69 ? 29.844 4.476 -15.786 1.00 62.44 69 ALA A N 1
ATOM 581 C CA . ALA A 1 69 ? 31.072 4.415 -14.989 1.00 62.44 69 ALA A CA 1
ATOM 582 C C . ALA A 1 69 ? 31.500 2.968 -14.692 1.00 62.44 69 ALA A C 1
ATOM 584 O O . ALA A 1 69 ? 32.693 2.674 -14.674 1.00 62.44 69 ALA A O 1
ATOM 585 N N . ILE A 1 70 ? 30.537 2.059 -14.498 1.00 68.19 70 ILE A N 1
ATOM 586 C CA . ILE A 1 70 ? 30.815 0.643 -14.233 1.00 68.19 70 ILE A CA 1
ATOM 587 C C . ILE A 1 70 ? 31.297 -0.051 -15.512 1.00 68.19 70 ILE A C 1
ATOM 589 O O . ILE A 1 70 ? 32.278 -0.792 -15.463 1.00 68.19 70 ILE A O 1
ATOM 593 N N . ASP A 1 71 ? 30.692 0.254 -16.663 1.00 68.50 71 ASP A N 1
ATOM 594 C CA . ASP A 1 71 ? 31.102 -0.307 -17.957 1.00 68.50 71 ASP A CA 1
ATOM 595 C C . ASP A 1 71 ? 32.538 0.101 -18.338 1.00 68.50 71 ASP A C 1
ATOM 597 O O . ASP A 1 71 ? 33.314 -0.711 -18.859 1.00 68.50 71 ASP A O 1
ATOM 601 N N . SER A 1 72 ? 32.927 1.336 -18.002 1.00 69.75 72 SER A N 1
ATOM 602 C CA . SER A 1 72 ? 34.294 1.833 -18.197 1.00 69.75 72 SER A CA 1
ATOM 603 C C . SER A 1 72 ? 35.306 1.083 -17.321 1.00 69.75 72 SER A C 1
ATOM 605 O O . SER A 1 72 ? 36.315 0.600 -17.834 1.00 69.75 72 SER A O 1
ATOM 607 N N . SER A 1 73 ? 35.017 0.904 -16.025 1.00 76.75 73 SER A N 1
ATOM 608 C CA . SER A 1 73 ? 35.905 0.169 -15.111 1.00 76.75 73 SER A CA 1
ATOM 609 C C . SER A 1 73 ? 36.025 -1.320 -15.456 1.00 76.75 73 SER A C 1
ATOM 611 O O . SER A 1 73 ? 37.107 -1.892 -15.330 1.00 76.75 73 SER A O 1
ATOM 613 N N . ILE A 1 74 ? 34.950 -1.962 -15.931 1.00 82.50 74 ILE A N 1
ATOM 614 C CA . ILE A 1 74 ? 35.001 -3.362 -16.390 1.00 82.50 74 ILE A CA 1
ATOM 615 C C . ILE A 1 74 ? 35.887 -3.490 -17.635 1.00 82.50 74 ILE A C 1
ATOM 617 O O . ILE A 1 74 ? 36.712 -4.404 -17.710 1.00 82.50 74 ILE A O 1
ATOM 621 N N . SER A 1 75 ? 35.747 -2.569 -18.592 1.00 82.69 75 SER A N 1
ATOM 622 C CA . SER A 1 75 ? 36.545 -2.567 -19.824 1.00 82.69 75 SER A CA 1
ATOM 623 C C . SER A 1 75 ? 38.039 -2.365 -19.545 1.00 82.69 75 SER A C 1
ATOM 625 O O . SER A 1 75 ? 38.883 -3.023 -20.157 1.00 82.69 75 SER A O 1
ATOM 627 N N . GLU A 1 76 ? 38.379 -1.489 -18.599 1.00 83.44 76 GLU A N 1
ATOM 628 C CA . GLU A 1 76 ? 39.763 -1.235 -18.188 1.00 83.44 76 GLU A CA 1
ATOM 629 C C . GLU A 1 76 ? 40.398 -2.469 -17.527 1.00 83.44 76 GLU A C 1
ATOM 631 O O . GLU A 1 76 ? 41.472 -2.908 -17.945 1.00 83.44 76 GLU A O 1
ATOM 636 N N . LEU A 1 77 ? 39.684 -3.123 -16.605 1.00 86.94 77 LEU A N 1
ATOM 637 C CA . LEU A 1 77 ? 40.144 -4.358 -15.955 1.00 86.94 77 LEU A CA 1
ATOM 638 C C . LEU A 1 77 ? 40.338 -5.520 -16.943 1.00 86.94 77 LEU A C 1
ATOM 640 O O . LEU A 1 77 ? 41.300 -6.284 -16.834 1.00 86.94 77 LEU A O 1
ATOM 644 N N . GLN A 1 78 ? 39.450 -5.667 -17.933 1.00 84.19 78 GLN A N 1
ATOM 645 C CA . GLN A 1 78 ? 39.605 -6.683 -18.981 1.00 84.19 78 GLN A CA 1
ATOM 646 C C . GLN A 1 78 ? 40.861 -6.446 -19.827 1.00 84.19 78 GLN A C 1
ATOM 648 O O . GLN A 1 78 ? 41.548 -7.404 -20.197 1.00 84.19 78 GLN A O 1
ATOM 653 N N . LYS A 1 79 ? 41.190 -5.179 -20.106 1.00 87.31 79 LYS A N 1
ATOM 654 C CA . LYS A 1 79 ? 42.399 -4.811 -20.843 1.00 87.31 79 LYS A CA 1
ATOM 655 C C . LYS A 1 79 ? 43.663 -5.139 -20.047 1.00 87.31 79 LYS A C 1
ATOM 657 O O . LYS A 1 79 ? 44.579 -5.732 -20.613 1.00 87.31 79 LYS A O 1
ATOM 662 N N . GLU A 1 80 ? 43.705 -4.837 -18.752 1.00 85.38 80 GLU A N 1
ATOM 663 C CA . GLU A 1 80 ? 44.851 -5.180 -17.896 1.00 85.38 80 GLU A CA 1
ATOM 664 C C . GLU A 1 80 ? 45.090 -6.693 -17.818 1.00 85.38 80 GLU A C 1
ATOM 666 O O . GLU A 1 80 ? 46.216 -7.153 -18.003 1.00 85.38 80 GLU A O 1
ATOM 671 N N . LEU A 1 81 ? 44.029 -7.489 -17.642 1.00 84.44 81 LEU A N 1
ATOM 672 C CA . LEU A 1 81 ? 44.139 -8.953 -17.628 1.00 84.44 81 LEU A CA 1
ATOM 673 C C . LEU A 1 81 ? 44.630 -9.533 -18.961 1.00 84.44 81 LEU A C 1
ATOM 675 O O . LEU A 1 81 ? 45.287 -10.573 -18.967 1.00 84.44 81 LEU A O 1
ATOM 679 N N . SER A 1 82 ? 44.324 -8.881 -20.087 1.00 81.44 82 SER A N 1
ATOM 680 C CA . SER A 1 82 ? 44.803 -9.308 -21.407 1.00 81.44 82 SER A CA 1
ATOM 681 C C . SER A 1 82 ? 46.295 -9.045 -21.634 1.00 81.44 82 SER A C 1
ATOM 683 O O . SER A 1 82 ? 46.918 -9.765 -22.405 1.00 81.44 82 SER A O 1
ATOM 685 N N . LEU A 1 83 ? 46.870 -8.050 -20.950 1.00 83.62 83 LEU A N 1
ATOM 686 C CA . LEU A 1 83 ? 48.292 -7.697 -21.043 1.00 83.62 83 LEU A CA 1
ATOM 687 C C . LEU A 1 83 ? 49.186 -8.570 -20.149 1.00 83.62 83 LEU A C 1
ATOM 689 O O . LEU A 1 83 ? 50.402 -8.572 -20.317 1.00 83.62 83 LEU A O 1
ATOM 693 N N . LEU A 1 84 ? 48.587 -9.285 -19.194 1.00 78.44 84 LEU A N 1
ATOM 694 C CA . LEU A 1 84 ? 49.264 -10.173 -18.244 1.00 78.44 84 LEU A CA 1
ATOM 695 C C . LEU A 1 84 ? 49.245 -11.658 -18.667 1.00 78.44 84 LEU A C 1
ATOM 697 O O . LEU A 1 84 ? 49.674 -12.509 -17.888 1.00 78.44 84 LEU A O 1
ATOM 701 N N . ARG A 1 85 ? 48.732 -11.978 -19.863 1.00 58.31 85 ARG A N 1
ATOM 702 C CA . ARG A 1 85 ? 48.762 -13.318 -20.479 1.00 58.31 85 ARG A CA 1
ATOM 703 C C . ARG A 1 85 ? 49.837 -13.402 -21.551 1.00 58.31 85 ARG A C 1
ATOM 705 O O . ARG A 1 85 ? 50.433 -14.495 -21.657 1.00 58.31 85 ARG A O 1
#

Mean predicted aligned error: 13.63 Å

Secondary structure (DSSP, 8-state):
---------SS-HHHHHHHHHHHHHSSS-HHHHHHHHTS-HHHHHHHHHHTTPPPTTTGGG---S-HHHHHHHHHHHHHHHHHT-

Radius of gyration: 23.46 Å; Cα contacts (8 Å, |Δi|>4): 28; chains: 1; bounding box: 64×23×58 Å

pLDDT: mean 80.28, std 17.37, range [41.25, 97.0]